Protein AF-A0A545S9C1-F1 (afdb_monomer_lite)

Sequence (103 aa):
MSLELINFVYDSIANSVHENGLYDGIKALLGVSFGQFLSYVKNDDKDKFQERFLELLESNEELKKELMALKVTTGDNVHGDKITVNGEKNIGKIDSIVTLHIS

pLDDT: mean 73.27, std 21.47, range [35.94, 94.44]

Secondary structure (DSSP, 8-state):
-HHHHHHHHHHHHHH--TT-HHHHHHHHHHGGGHHHHHHHHHTT-HHHHHHHHHHHHHH-HHHHHHHHHHHHHHHH-SSS------S------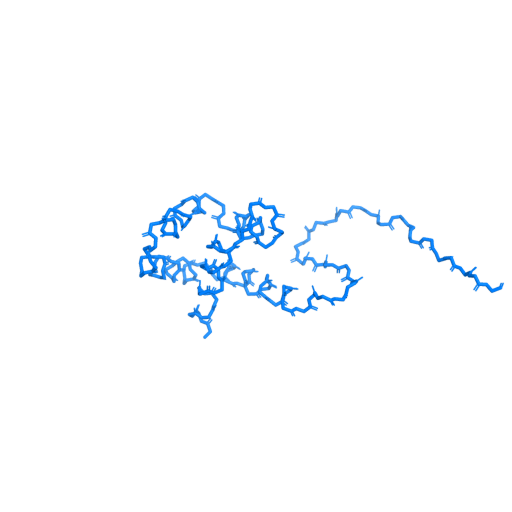----------

Radius of gyration: 16.9 Å; chains: 1; bounding box: 44×32×47 Å

Foldseek 3Di:
DLVVLLVVLLCCLLVDDPPDPLNVQSCVLCPPCVVVLNVCSVVVVSVVSSVVVSVVCVVDVPSVVSSVVSVVLVVPDPDDDDDDDPDDDCPDDPPDDDDDDDD

Structure (mmCIF, N/CA/C/O backbone):
data_AF-A0A545S9C1-F1
#
_entry.id   AF-A0A545S9C1-F1
#
loop_
_atom_site.group_PDB
_atom_site.id
_atom_site.type_symbol
_atom_site.label_atom_id
_atom_site.label_alt_id
_atom_site.label_comp_id
_atom_site.label_asym_id
_atom_site.label_entity_id
_atom_site.label_seq_id
_atom_site.pdbx_PDB_ins_code
_atom_site.Cartn_x
_atom_site.Cartn_y
_atom_site.Cartn_z
_atom_site.occupancy
_atom_site.B_iso_or_equiv
_atom_site.auth_seq_id
_atom_site.auth_comp_id
_atom_site.auth_asym_id
_atom_site.auth_atom_id
_atom_site.pdbx_PDB_model_num
ATOM 1 N N . MET A 1 1 ? -11.335 0.645 -10.925 1.00 58.09 1 MET A N 1
ATOM 2 C CA . MET A 1 1 ? -10.179 1.534 -10.683 1.00 58.09 1 MET A CA 1
ATOM 3 C C . MET A 1 1 ? -9.578 1.385 -9.280 1.00 58.09 1 MET A C 1
ATOM 5 O O . MET A 1 1 ? -8.434 0.965 -9.210 1.00 58.09 1 MET A O 1
ATOM 9 N N . SER A 1 2 ? -10.289 1.639 -8.166 1.00 70.88 2 SER A N 1
ATOM 10 C CA . SER A 1 2 ? -9.699 1.467 -6.814 1.00 70.88 2 SER A CA 1
ATOM 11 C C . SER A 1 2 ? -9.337 0.010 -6.488 1.00 70.88 2 SER A C 1
ATOM 13 O O . SER A 1 2 ? -8.243 -0.253 -6.006 1.00 70.88 2 SER A O 1
ATOM 15 N N . LEU A 1 3 ? -10.203 -0.950 -6.839 1.00 80.88 3 LEU A N 1
ATOM 16 C CA . LEU A 1 3 ? -9.977 -2.377 -6.565 1.00 80.88 3 LEU A CA 1
ATOM 17 C C . LEU A 1 3 ? -8.753 -2.955 -7.302 1.00 80.88 3 LEU A C 1
ATOM 19 O O . LEU A 1 3 ? -8.021 -3.771 -6.757 1.00 80.88 3 LEU A O 1
ATOM 23 N N . GLU A 1 4 ? -8.509 -2.510 -8.538 1.00 86.31 4 GLU A N 1
ATOM 24 C CA . GLU A 1 4 ? -7.353 -2.943 -9.335 1.00 86.31 4 GLU A CA 1
ATOM 25 C C . GLU A 1 4 ? -6.036 -2.439 -8.748 1.00 86.31 4 GLU A C 1
ATOM 27 O O . GLU A 1 4 ? -5.049 -3.167 -8.753 1.00 86.31 4 GLU A O 1
ATOM 32 N N . LEU A 1 5 ? -6.021 -1.210 -8.223 1.00 86.12 5 LEU A N 1
ATOM 33 C CA . LEU A 1 5 ? -4.856 -0.659 -7.537 1.00 86.12 5 LEU A CA 1
ATOM 34 C C . LEU A 1 5 ? -4.590 -1.400 -6.223 1.00 86.12 5 LEU A C 1
ATOM 36 O O . LEU A 1 5 ? -3.452 -1.759 -5.949 1.00 86.12 5 LEU A O 1
ATOM 40 N N . ILE A 1 6 ? -5.640 -1.671 -5.445 1.00 90.50 6 ILE A N 1
ATOM 41 C CA . ILE A 1 6 ? -5.542 -2.429 -4.193 1.00 90.50 6 ILE A CA 1
ATOM 42 C C . ILE A 1 6 ? -4.975 -3.828 -4.457 1.00 90.50 6 ILE A C 1
ATOM 44 O O . ILE A 1 6 ? -4.028 -4.239 -3.793 1.00 90.50 6 ILE A O 1
ATOM 48 N N . ASN A 1 7 ? -5.507 -4.539 -5.456 1.00 89.56 7 ASN A N 1
ATOM 49 C CA . ASN A 1 7 ? -5.002 -5.858 -5.835 1.00 89.56 7 ASN A CA 1
ATOM 50 C C . ASN A 1 7 ? -3.558 -5.786 -6.341 1.00 89.56 7 ASN A C 1
ATOM 52 O O . ASN A 1 7 ? -2.745 -6.603 -5.934 1.00 89.56 7 ASN A O 1
ATOM 56 N N . PHE A 1 8 ? -3.215 -4.782 -7.153 1.00 88.50 8 PHE A N 1
ATOM 57 C CA . PHE A 1 8 ? -1.838 -4.564 -7.596 1.00 88.50 8 PHE A CA 1
ATOM 58 C C . PHE A 1 8 ? -0.877 -4.401 -6.415 1.00 88.50 8 PHE A C 1
ATOM 60 O O . PHE A 1 8 ? 0.169 -5.044 -6.397 1.00 88.50 8 PHE A O 1
ATOM 67 N N . VAL A 1 9 ? -1.224 -3.582 -5.417 1.00 89.31 9 VAL A N 1
ATOM 68 C CA . VAL A 1 9 ? -0.376 -3.384 -4.234 1.00 89.31 9 VAL A CA 1
ATOM 69 C C . VAL A 1 9 ? -0.304 -4.662 -3.397 1.00 89.31 9 VAL A C 1
ATOM 71 O O . VAL A 1 9 ? 0.788 -5.036 -2.978 1.00 89.31 9 VAL A O 1
ATOM 74 N N . TYR A 1 10 ? -1.426 -5.362 -3.200 1.00 91.56 10 TYR A N 1
ATOM 75 C CA . TYR A 1 10 ? -1.455 -6.645 -2.492 1.00 91.56 10 TYR A CA 1
ATOM 76 C C . TYR A 1 10 ? -0.518 -7.663 -3.147 1.00 91.56 10 TYR A C 1
ATOM 78 O O . TYR A 1 10 ? 0.386 -8.167 -2.489 1.00 91.56 10 TYR A O 1
ATOM 86 N N . ASP A 1 11 ? -0.680 -7.913 -4.449 1.00 88.75 11 ASP A N 1
ATOM 87 C CA . ASP A 1 11 ? 0.157 -8.845 -5.210 1.00 88.75 11 ASP A CA 1
ATOM 88 C C . ASP A 1 11 ? 1.619 -8.400 -5.249 1.00 88.75 11 ASP A C 1
ATOM 90 O O . ASP A 1 11 ? 2.520 -9.232 -5.172 1.00 88.75 11 ASP A O 1
ATOM 94 N N . SER A 1 12 ? 1.877 -7.094 -5.321 1.00 87.19 12 SER A N 1
ATOM 95 C CA . SER A 1 12 ? 3.239 -6.564 -5.284 1.00 87.19 12 SER A CA 1
ATOM 96 C C . SER A 1 12 ? 3.908 -6.827 -3.940 1.00 87.19 12 SER A C 1
ATOM 98 O O . SER A 1 12 ? 5.090 -7.144 -3.916 1.00 87.19 12 SER A O 1
ATOM 100 N N . ILE A 1 13 ? 3.185 -6.735 -2.824 1.00 89.88 13 ILE A N 1
ATOM 101 C CA . ILE A 1 13 ? 3.730 -7.049 -1.496 1.00 89.88 13 ILE A CA 1
ATOM 102 C C . ILE A 1 13 ? 3.838 -8.568 -1.299 1.00 89.88 13 ILE A C 1
ATOM 104 O O . ILE A 1 13 ? 4.824 -9.032 -0.735 1.00 89.88 13 ILE A O 1
ATOM 108 N N . ALA A 1 14 ? 2.849 -9.334 -1.767 1.00 88.12 14 ALA A N 1
ATOM 109 C CA . ALA A 1 14 ? 2.780 -10.785 -1.595 1.00 88.12 14 ALA A CA 1
ATOM 110 C C . ALA A 1 14 ? 3.837 -11.531 -2.417 1.00 88.12 14 ALA A C 1
ATOM 112 O O . ALA A 1 14 ? 4.442 -12.480 -1.923 1.00 88.12 14 ALA A O 1
ATOM 113 N N . ASN A 1 15 ? 4.069 -11.093 -3.65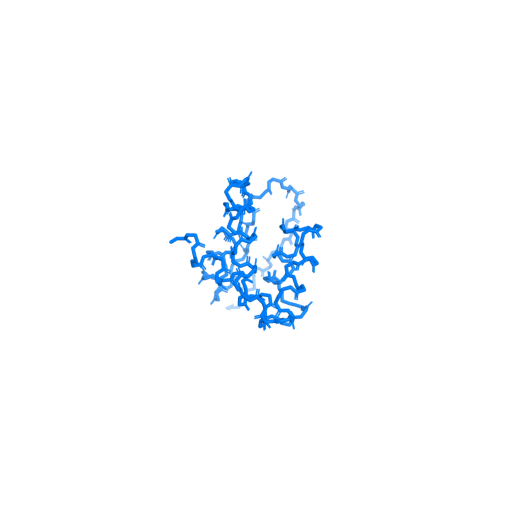7 1.00 81.06 15 ASN A N 1
ATOM 114 C CA . ASN A 1 15 ? 4.931 -11.792 -4.611 1.00 81.06 15 ASN A CA 1
ATOM 115 C C . ASN A 1 15 ? 6.314 -11.149 -4.787 1.00 81.06 15 ASN A C 1
ATOM 117 O O . ASN A 1 15 ? 7.176 -11.753 -5.427 1.00 81.06 15 ASN A O 1
ATOM 121 N N . SER A 1 16 ? 6.559 -9.935 -4.275 1.00 69.88 16 SER A N 1
ATOM 122 C CA . SER A 1 16 ? 7.888 -9.331 -4.424 1.00 69.88 16 SER A CA 1
ATOM 123 C C . SER A 1 16 ? 8.898 -9.921 -3.454 1.00 69.88 16 SER A C 1
ATOM 125 O O . SER A 1 16 ? 8.679 -10.022 -2.249 1.00 69.88 16 SER A O 1
ATOM 127 N N . VAL A 1 17 ? 10.078 -10.207 -3.996 1.00 62.78 17 VAL A N 1
ATOM 128 C CA . VAL A 1 17 ? 11.298 -10.396 -3.215 1.00 62.78 17 VAL A CA 1
ATOM 129 C C . VAL A 1 17 ? 11.676 -9.046 -2.592 1.00 62.78 17 VAL A C 1
ATOM 131 O O . VAL A 1 17 ? 11.515 -8.010 -3.238 1.00 62.78 17 VAL A O 1
ATOM 134 N N . HIS A 1 18 ? 12.192 -9.049 -1.358 1.00 57.94 18 HIS A N 1
ATOM 135 C CA . HIS A 1 18 ? 12.586 -7.866 -0.567 1.00 57.94 18 HIS A CA 1
ATOM 136 C C . HIS A 1 18 ? 13.648 -6.933 -1.211 1.00 57.94 18 HIS A C 1
ATOM 138 O O . HIS A 1 18 ? 14.151 -6.042 -0.538 1.00 57.94 18 HIS A O 1
ATOM 144 N N . GLU A 1 19 ? 13.978 -7.106 -2.492 1.00 56.59 19 GLU A N 1
ATOM 145 C CA . GLU A 1 19 ? 14.984 -6.345 -3.247 1.00 56.59 19 GLU A CA 1
ATOM 146 C C . GLU A 1 19 ? 14.433 -5.805 -4.585 1.00 56.59 19 GLU A C 1
ATOM 148 O O . GLU A 1 19 ? 15.186 -5.392 -5.465 1.00 56.59 19 GLU A O 1
ATOM 153 N N . ASN A 1 20 ? 13.108 -5.824 -4.776 1.00 69.12 20 ASN A N 1
ATOM 154 C CA . ASN A 1 20 ? 12.468 -5.262 -5.964 1.00 69.12 20 ASN A CA 1
ATOM 155 C C . ASN A 1 20 ? 12.140 -3.774 -5.747 1.00 69.12 20 ASN A C 1
ATOM 157 O O . ASN A 1 20 ? 11.478 -3.419 -4.773 1.00 69.12 20 ASN A O 1
ATOM 161 N N . GLY A 1 21 ? 12.509 -2.909 -6.698 1.00 74.88 21 GLY A N 1
ATOM 162 C CA . GLY A 1 21 ? 12.204 -1.473 -6.651 1.00 74.88 21 GLY A CA 1
ATOM 163 C C . GLY A 1 21 ? 10.709 -1.152 -6.501 1.00 74.88 21 GLY A C 1
ATOM 164 O O . GLY A 1 21 ? 10.358 -0.123 -5.927 1.00 74.88 21 GLY A O 1
ATOM 165 N N . LEU A 1 22 ? 9.818 -2.051 -6.938 1.00 81.38 22 LEU A N 1
ATOM 166 C CA . LEU A 1 22 ? 8.376 -1.928 -6.697 1.00 81.38 22 LEU A CA 1
ATOM 167 C C . LEU A 1 22 ? 8.007 -2.116 -5.215 1.00 81.38 22 LEU A C 1
ATOM 169 O O . LEU A 1 22 ? 7.191 -1.366 -4.682 1.00 81.38 22 LEU A O 1
ATOM 173 N N . TYR A 1 23 ? 8.632 -3.079 -4.536 1.00 83.50 23 TYR A N 1
ATOM 174 C CA . TYR A 1 23 ? 8.427 -3.325 -3.109 1.00 83.50 23 TYR A CA 1
ATOM 175 C C . TYR A 1 23 ? 8.921 -2.145 -2.268 1.00 83.50 23 TYR A C 1
ATOM 177 O O . TYR A 1 23 ? 8.184 -1.648 -1.416 1.00 83.50 23 TYR A O 1
ATOM 185 N N . ASP A 1 24 ? 10.130 -1.647 -2.548 1.00 83.94 24 ASP A N 1
ATOM 186 C CA . ASP A 1 24 ? 10.672 -0.469 -1.863 1.00 83.94 24 ASP A CA 1
ATOM 187 C C . ASP A 1 24 ? 9.862 0.798 -2.156 1.00 83.94 24 ASP A C 1
ATOM 189 O O . ASP A 1 24 ? 9.623 1.587 -1.243 1.00 83.94 24 ASP A O 1
ATOM 193 N N . GLY A 1 25 ? 9.366 0.967 -3.386 1.00 86.12 25 GLY A N 1
ATOM 194 C CA . GLY A 1 25 ? 8.476 2.072 -3.744 1.00 86.12 25 GLY A CA 1
ATOM 195 C C . GLY A 1 25 ? 7.176 2.055 -2.938 1.00 86.12 25 GLY A C 1
ATOM 196 O O . GLY A 1 25 ? 6.822 3.049 -2.305 1.00 86.12 25 GLY A O 1
ATOM 197 N N . ILE A 1 26 ? 6.495 0.908 -2.879 1.00 88.38 26 ILE A N 1
ATOM 198 C CA . ILE A 1 26 ? 5.269 0.744 -2.081 1.00 88.38 26 ILE A CA 1
ATOM 199 C C . ILE A 1 26 ? 5.551 0.960 -0.589 1.00 88.38 26 ILE A C 1
ATOM 201 O O . ILE A 1 26 ? 4.780 1.631 0.098 1.00 88.38 26 ILE A O 1
ATOM 205 N N . LYS A 1 27 ? 6.663 0.426 -0.079 1.00 89.38 27 LYS A N 1
ATOM 206 C CA . LYS A 1 27 ? 7.079 0.604 1.316 1.00 89.38 27 LYS A CA 1
ATOM 207 C C . LYS A 1 27 ? 7.357 2.067 1.653 1.00 89.38 27 LYS A C 1
ATOM 209 O O . LYS A 1 27 ? 6.949 2.518 2.720 1.00 89.38 27 LYS A O 1
ATOM 214 N N . ALA A 1 28 ? 8.020 2.803 0.764 1.00 89.19 28 ALA A N 1
ATOM 215 C CA . ALA A 1 28 ? 8.293 4.224 0.947 1.00 89.19 28 ALA A CA 1
ATOM 216 C C . ALA A 1 28 ? 6.997 5.048 0.983 1.00 89.19 28 ALA A C 1
ATOM 218 O O . ALA A 1 28 ? 6.844 5.886 1.868 1.00 89.19 28 ALA A O 1
ATOM 219 N N . LEU A 1 29 ? 6.050 4.754 0.086 1.00 89.12 29 LEU A N 1
ATOM 220 C CA . LEU A 1 29 ? 4.757 5.443 0.010 1.00 89.12 29 LEU A CA 1
ATOM 221 C C . LEU A 1 29 ? 3.860 5.159 1.221 1.00 89.12 29 LEU A C 1
ATOM 223 O O . LEU A 1 29 ? 3.228 6.062 1.762 1.00 89.12 29 LEU A O 1
ATOM 227 N N . LEU A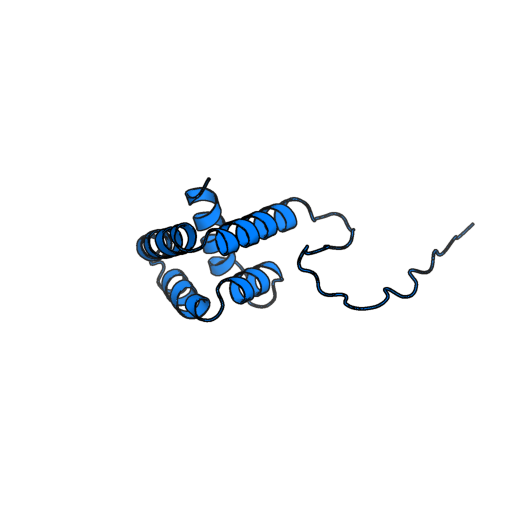 1 30 ? 3.805 3.904 1.673 1.00 87.81 30 LEU A N 1
ATOM 228 C CA . LEU A 1 30 ? 2.979 3.511 2.821 1.00 87.81 30 LEU A CA 1
ATOM 229 C C . LEU A 1 30 ? 3.631 3.832 4.170 1.00 87.81 30 LEU A C 1
ATOM 231 O O . LEU A 1 30 ? 2.942 3.870 5.194 1.00 87.81 30 LEU A O 1
ATOM 235 N N . GLY A 1 31 ? 4.948 4.044 4.189 1.00 89.62 31 GLY A N 1
ATOM 236 C CA . GLY A 1 31 ? 5.710 4.442 5.365 1.00 89.62 31 GLY A CA 1
ATOM 237 C C . GLY A 1 31 ? 5.437 3.546 6.574 1.00 89.62 31 GLY A C 1
ATOM 238 O O . GLY A 1 31 ? 5.633 2.331 6.539 1.00 89.62 31 GLY A O 1
ATOM 239 N N . VAL A 1 32 ? 4.964 4.151 7.664 1.00 88.12 32 VAL A N 1
ATOM 240 C CA . VAL A 1 32 ? 4.694 3.451 8.933 1.00 88.12 32 VAL A CA 1
ATOM 241 C C . VAL A 1 32 ? 3.569 2.418 8.825 1.00 88.12 32 VAL A C 1
ATOM 243 O O . VAL A 1 32 ? 3.627 1.381 9.487 1.00 88.12 32 VAL A O 1
ATOM 246 N N . SER A 1 33 ? 2.583 2.651 7.955 1.00 89.12 33 SER A N 1
ATOM 247 C CA . SER A 1 33 ? 1.445 1.746 7.758 1.00 89.12 33 SER A CA 1
ATOM 248 C C . SER A 1 33 ? 1.839 0.488 6.985 1.00 89.12 33 SER A C 1
ATOM 250 O O . SER A 1 33 ? 1.136 -0.522 7.046 1.00 89.12 33 SER A O 1
ATOM 252 N N . PHE A 1 34 ? 2.990 0.500 6.302 1.00 91.88 34 PHE A N 1
ATOM 253 C CA . PHE A 1 34 ? 3.483 -0.644 5.539 1.00 91.88 34 PHE A CA 1
ATOM 254 C C . PHE A 1 34 ? 3.579 -1.917 6.386 1.00 91.88 34 PHE A C 1
ATOM 256 O O . PHE A 1 34 ? 3.172 -2.983 5.938 1.00 91.88 34 PHE A O 1
ATOM 263 N N . GLY A 1 35 ? 4.072 -1.817 7.626 1.00 91.62 35 GLY A N 1
ATOM 264 C CA . GLY A 1 35 ? 4.212 -2.979 8.508 1.00 91.62 35 GLY A CA 1
ATOM 265 C C . GLY A 1 35 ? 2.876 -3.660 8.818 1.00 91.62 35 GLY A C 1
ATOM 266 O O . GLY A 1 35 ? 2.804 -4.887 8.879 1.00 91.62 35 GLY A O 1
ATOM 267 N N . GLN A 1 36 ? 1.806 -2.872 8.952 1.00 93.19 36 GLN A N 1
ATOM 268 C CA . GLN A 1 36 ? 0.458 -3.383 9.179 1.00 93.19 36 GLN A CA 1
ATOM 269 C C . GLN A 1 36 ? -0.081 -4.093 7.932 1.00 93.19 36 GLN A C 1
ATOM 271 O O . GLN A 1 36 ? -0.565 -5.219 8.029 1.00 93.19 36 GLN A O 1
ATOM 276 N N . PHE A 1 37 ? 0.077 -3.487 6.754 1.00 93.69 37 PHE A N 1
ATOM 277 C CA . PHE A 1 37 ? -0.332 -4.093 5.485 1.00 93.69 37 PHE A CA 1
ATOM 278 C C . PHE A 1 37 ? 0.465 -5.352 5.141 1.00 93.69 37 PHE A C 1
ATOM 280 O O . PHE A 1 37 ? -0.116 -6.346 4.708 1.00 93.69 37 PHE A O 1
ATOM 287 N N . LEU A 1 38 ? 1.770 -5.355 5.416 1.00 92.62 38 LEU A N 1
ATOM 288 C CA . LEU A 1 38 ? 2.617 -6.536 5.288 1.00 92.62 38 LEU A CA 1
ATOM 289 C C . LEU A 1 38 ? 2.132 -7.667 6.202 1.00 92.62 38 LEU A C 1
ATOM 291 O O . LEU A 1 38 ? 2.177 -8.829 5.810 1.00 92.62 38 LEU A O 1
ATOM 295 N N . SER A 1 39 ? 1.655 -7.344 7.408 1.00 94.06 39 SER A N 1
ATOM 296 C CA . SER A 1 39 ? 1.065 -8.338 8.305 1.00 94.06 39 SER A CA 1
ATOM 297 C C . SER A 1 39 ? -0.192 -8.962 7.699 1.00 94.06 39 SER A C 1
ATOM 299 O O . SER A 1 39 ? -0.304 -10.184 7.690 1.00 94.06 39 SER A O 1
ATOM 301 N N . TYR A 1 40 ? -1.104 -8.165 7.130 1.00 94.44 40 TYR A N 1
ATOM 302 C CA . TYR A 1 40 ? -2.295 -8.709 6.464 1.00 94.44 40 TYR A CA 1
ATOM 303 C C . TYR A 1 40 ? -1.928 -9.639 5.307 1.00 94.44 40 TYR A C 1
ATOM 305 O O . TYR A 1 40 ? -2.451 -10.744 5.236 1.00 94.44 40 TYR A O 1
ATOM 313 N N . VAL A 1 41 ? -0.960 -9.249 4.473 1.00 93.12 41 VAL A N 1
ATOM 314 C CA . VAL A 1 41 ? -0.466 -10.091 3.372 1.00 93.12 41 VAL A CA 1
ATOM 315 C C . VAL A 1 41 ? 0.143 -11.400 3.887 1.00 93.12 41 VAL A C 1
ATOM 317 O O . VAL A 1 41 ? -0.167 -12.469 3.375 1.00 93.12 41 VAL A O 1
ATOM 320 N N . LYS A 1 42 ? 0.971 -11.352 4.938 1.00 91.44 42 LYS A N 1
ATOM 321 C CA . LYS A 1 42 ? 1.599 -12.553 5.523 1.00 91.44 42 LYS A CA 1
ATOM 322 C C . LYS A 1 42 ? 0.607 -13.521 6.167 1.00 91.44 42 LYS A C 1
ATOM 324 O O . LYS A 1 42 ? 0.921 -14.701 6.282 1.00 91.44 42 LYS A O 1
ATOM 329 N N . ASN A 1 43 ? -0.543 -13.023 6.614 1.00 93.81 43 ASN A N 1
ATOM 330 C CA . ASN A 1 43 ? -1.613 -13.833 7.194 1.00 93.81 43 ASN A CA 1
ATOM 331 C C . ASN A 1 43 ? -2.683 -14.232 6.160 1.00 93.81 43 ASN A C 1
ATOM 333 O O . ASN A 1 43 ? -3.693 -14.803 6.554 1.00 93.81 43 ASN A O 1
ATOM 337 N N . ASP A 1 44 ? -2.478 -13.922 4.872 1.00 91.06 44 ASP A N 1
ATOM 338 C CA . ASP A 1 44 ? -3.462 -14.104 3.791 1.00 91.06 44 ASP A CA 1
ATOM 339 C C . ASP A 1 44 ? -4.822 -13.424 4.077 1.00 91.06 44 ASP A C 1
ATOM 341 O O . ASP A 1 44 ? -5.876 -13.812 3.582 1.00 91.06 44 ASP A O 1
ATOM 345 N N . ASP A 1 45 ? -4.801 -12.361 4.889 1.00 93.69 45 ASP A N 1
ATOM 346 C CA . ASP A 1 45 ? -5.973 -11.647 5.410 1.00 93.69 45 ASP A CA 1
ATOM 347 C C . ASP A 1 45 ? -6.427 -10.582 4.383 1.00 93.69 45 ASP A C 1
ATOM 349 O O . ASP A 1 45 ? -6.458 -9.371 4.646 1.00 93.69 45 ASP A O 1
ATOM 353 N N . LYS A 1 46 ? -6.708 -11.035 3.152 1.00 90.94 46 LYS A N 1
ATOM 354 C CA . LYS A 1 46 ? -6.936 -10.178 1.975 1.00 90.94 46 LYS A CA 1
ATOM 355 C C . LYS A 1 46 ? -8.130 -9.240 2.137 1.00 90.94 46 LYS A C 1
ATOM 357 O O . LYS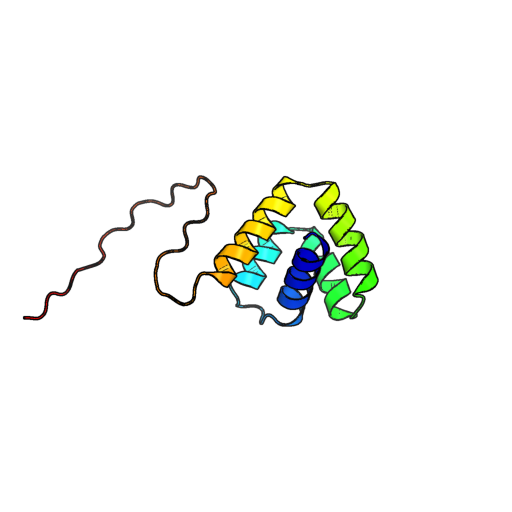 A 1 46 ? -8.022 -8.077 1.754 1.00 90.94 46 LYS A O 1
ATOM 362 N N . ASP A 1 47 ? -9.224 -9.695 2.742 1.00 92.69 47 ASP A N 1
ATOM 363 C CA . ASP A 1 47 ? -10.403 -8.857 3.000 1.00 92.69 47 ASP A CA 1
ATOM 364 C C . ASP A 1 47 ? -10.059 -7.645 3.876 1.00 92.69 47 ASP A C 1
ATOM 366 O O . ASP A 1 47 ? -10.372 -6.506 3.526 1.00 92.69 47 ASP A O 1
ATOM 370 N N . LYS A 1 48 ? -9.320 -7.860 4.975 1.00 92.75 48 LYS A N 1
ATOM 371 C CA . LYS A 1 48 ? -8.872 -6.763 5.848 1.00 92.75 48 LYS A CA 1
ATOM 372 C C . LYS A 1 48 ? -7.884 -5.845 5.159 1.00 92.75 48 LYS A C 1
ATOM 374 O O . LYS A 1 48 ? -7.932 -4.636 5.377 1.00 92.75 48 LYS A O 1
ATOM 379 N N . PHE A 1 49 ? -6.980 -6.399 4.351 1.00 94.12 49 PHE A N 1
ATOM 380 C CA . PHE A 1 49 ? -6.096 -5.574 3.541 1.00 94.12 49 PHE A CA 1
ATOM 381 C C . PHE A 1 49 ? -6.925 -4.650 2.648 1.00 94.12 49 PHE A C 1
ATOM 383 O O . PHE A 1 49 ? -6.703 -3.445 2.663 1.00 94.12 49 PHE A O 1
ATOM 390 N N . GLN A 1 50 ? -7.891 -5.195 1.906 1.00 93.69 50 GLN A N 1
ATOM 391 C CA . GLN A 1 50 ? -8.701 -4.426 0.966 1.00 93.69 50 GLN A CA 1
ATOM 392 C C . GLN A 1 50 ? -9.518 -3.337 1.660 1.00 93.69 50 GLN A C 1
ATOM 394 O O . GLN A 1 50 ? -9.484 -2.195 1.205 1.00 93.69 50 GLN A O 1
ATOM 399 N N . GLU A 1 51 ? -10.192 -3.663 2.764 1.00 93.31 51 GLU A N 1
ATOM 400 C CA . GLU A 1 51 ? -10.971 -2.704 3.554 1.00 93.31 51 GLU A CA 1
ATOM 401 C C . GLU A 1 51 ? -10.090 -1.545 4.038 1.00 93.31 51 GLU A C 1
ATOM 403 O O . GLU A 1 51 ? -10.327 -0.388 3.689 1.00 93.31 51 GLU A O 1
ATOM 408 N N . ARG A 1 52 ? -9.002 -1.855 4.755 1.00 93.06 52 ARG A N 1
ATOM 409 C CA . ARG A 1 52 ? -8.115 -0.834 5.335 1.00 93.06 52 ARG A CA 1
ATOM 410 C C . ARG A 1 52 ? -7.381 -0.015 4.286 1.00 93.06 52 ARG A C 1
ATOM 412 O O . ARG A 1 52 ? -7.132 1.173 4.484 1.00 93.06 52 ARG A O 1
ATOM 419 N N . PHE A 1 53 ? -6.998 -0.645 3.181 1.00 92.81 53 PHE A N 1
ATOM 420 C CA . PHE A 1 53 ? -6.308 0.048 2.103 1.00 92.81 53 PHE A CA 1
ATOM 421 C C . PHE A 1 53 ? -7.264 0.968 1.346 1.00 92.81 53 PHE A C 1
ATOM 423 O O . PHE A 1 53 ? -6.867 2.064 0.963 1.00 92.81 53 PHE A O 1
ATOM 430 N N . LEU A 1 54 ? -8.527 0.569 1.167 1.00 92.50 54 LEU A N 1
ATOM 431 C CA . LEU A 1 54 ? -9.548 1.433 0.581 1.00 92.50 54 LEU A CA 1
ATOM 432 C C . LEU A 1 54 ? -9.772 2.680 1.446 1.00 92.50 54 LEU A C 1
ATOM 434 O O . LEU A 1 54 ? -9.651 3.783 0.917 1.00 92.50 54 LEU A O 1
ATOM 438 N N . GLU A 1 55 ? -9.975 2.518 2.759 1.00 91.62 55 GLU A N 1
ATOM 439 C CA . GLU A 1 55 ? -10.122 3.644 3.701 1.00 91.62 55 GLU A CA 1
ATOM 440 C C . GLU A 1 55 ? -8.929 4.616 3.625 1.00 91.62 55 GLU A C 1
ATOM 442 O O . GLU A 1 55 ? -9.094 5.841 3.645 1.00 91.62 55 GLU A O 1
ATOM 447 N N . LEU A 1 56 ? -7.712 4.071 3.505 1.00 90.38 56 LEU A N 1
ATOM 448 C CA . LEU A 1 56 ? -6.487 4.858 3.384 1.00 90.38 56 LEU A CA 1
ATOM 449 C C . LEU A 1 56 ? -6.441 5.654 2.073 1.00 90.38 56 LEU A C 1
ATOM 451 O O . LEU A 1 56 ? -6.071 6.827 2.087 1.00 90.38 56 LEU A O 1
ATOM 455 N N . LEU A 1 57 ? -6.820 5.041 0.950 1.00 90.06 57 LEU A N 1
ATOM 456 C CA . LEU A 1 57 ? -6.863 5.710 -0.353 1.00 90.06 57 LEU A CA 1
ATOM 457 C C . LEU A 1 57 ? -7.958 6.778 -0.429 1.00 90.06 57 LEU A C 1
ATOM 459 O O . LEU A 1 57 ? -7.783 7.774 -1.129 1.00 90.06 57 LEU A O 1
ATOM 463 N N . GLU A 1 58 ? -9.086 6.570 0.249 1.00 89.19 58 GLU A N 1
ATOM 464 C CA . GLU A 1 58 ? -10.169 7.556 0.333 1.00 89.19 58 GLU A CA 1
ATOM 465 C C . GLU A 1 58 ? -9.788 8.742 1.221 1.00 89.19 58 GLU A C 1
ATOM 467 O O . GLU A 1 58 ? -10.133 9.881 0.912 1.00 89.19 58 GLU A O 1
ATOM 472 N N . SER A 1 59 ? -9.021 8.491 2.283 1.00 89.31 59 SER A N 1
ATOM 473 C CA . SER A 1 59 ? -8.525 9.541 3.180 1.00 89.31 59 SER A CA 1
ATOM 474 C C . SER A 1 59 ? -7.293 10.273 2.639 1.00 89.31 59 SER A C 1
ATOM 476 O O . SER A 1 59 ? -6.960 11.351 3.129 1.00 89.31 59 SER A O 1
ATOM 478 N N . ASN A 1 60 ? -6.592 9.698 1.656 1.00 86.88 60 ASN A N 1
ATOM 479 C CA . ASN A 1 60 ? -5.354 10.247 1.114 1.00 86.88 60 ASN A CA 1
ATOM 480 C C . ASN A 1 60 ? -5.298 10.122 -0.419 1.00 86.88 60 ASN A C 1
ATOM 482 O O . ASN A 1 60 ? -4.732 9.183 -0.989 1.00 86.88 60 ASN A O 1
ATOM 486 N N . GLU A 1 61 ? -5.872 11.119 -1.097 1.00 87.12 61 GLU A N 1
ATOM 487 C CA . GLU A 1 61 ? -5.873 11.189 -2.562 1.00 87.12 61 GLU A CA 1
ATOM 488 C C . GLU A 1 61 ? -4.472 11.346 -3.174 1.00 87.12 61 GLU A C 1
ATOM 490 O O . GLU A 1 61 ? -4.255 10.920 -4.310 1.00 87.12 61 GLU A O 1
ATOM 495 N N . GLU A 1 62 ? -3.519 11.948 -2.457 1.00 87.31 62 GLU A N 1
ATOM 496 C CA . GLU A 1 62 ? -2.136 12.098 -2.928 1.00 87.31 62 GLU A CA 1
ATOM 497 C C . GLU A 1 62 ? -1.448 10.735 -3.010 1.00 87.31 62 GLU A C 1
ATOM 499 O O . GLU A 1 62 ? -0.962 10.354 -4.076 1.00 87.31 62 GLU A O 1
ATOM 504 N N . LEU A 1 63 ? -1.548 9.938 -1.944 1.00 88.06 63 LEU A N 1
ATOM 505 C CA . LEU A 1 63 ? -1.059 8.560 -1.924 1.00 88.06 63 LEU A CA 1
ATOM 506 C C . LEU A 1 63 ? -1.665 7.730 -3.064 1.00 88.06 63 LEU A C 1
ATOM 508 O O . LEU A 1 63 ? -0.967 6.967 -3.735 1.00 88.06 63 LEU A O 1
ATOM 512 N N . LYS A 1 64 ? -2.967 7.894 -3.321 1.00 88.06 64 LYS A N 1
ATOM 513 C CA . LYS A 1 64 ? -3.645 7.222 -4.435 1.00 88.06 64 LYS A CA 1
ATOM 514 C C . LYS A 1 64 ? -3.030 7.590 -5.786 1.00 88.06 64 LYS A C 1
ATOM 516 O O . LYS A 1 64 ? -2.838 6.699 -6.615 1.00 88.06 64 LYS A O 1
ATOM 521 N N . LYS A 1 65 ? -2.702 8.865 -6.015 1.00 87.44 65 LYS A N 1
ATOM 522 C CA . LYS A 1 65 ? -2.039 9.319 -7.249 1.00 87.44 65 LYS A CA 1
ATOM 523 C C . LYS A 1 65 ? -0.628 8.749 -7.373 1.00 87.44 65 LYS A C 1
ATOM 525 O O . LYS A 1 65 ? -0.287 8.252 -8.445 1.00 87.44 65 LYS A O 1
ATOM 530 N N . GLU A 1 66 ? 0.156 8.758 -6.299 1.00 87.44 66 GLU A N 1
ATOM 531 C CA . GLU A 1 66 ? 1.524 8.223 -6.318 1.00 87.44 66 GLU A CA 1
ATOM 532 C C . GLU A 1 66 ? 1.552 6.713 -6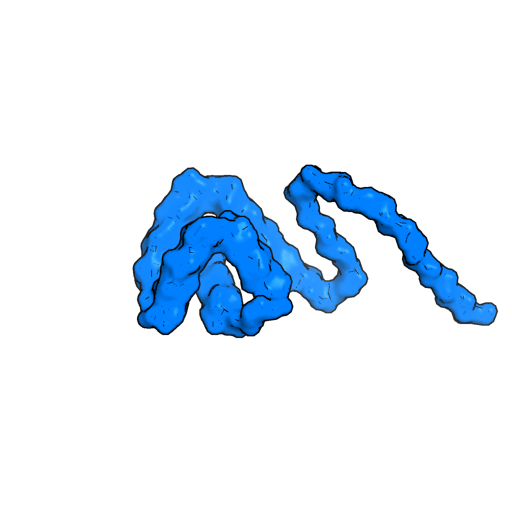.587 1.00 87.44 66 GLU A C 1
ATOM 534 O O . GLU A 1 66 ? 2.322 6.238 -7.424 1.00 87.44 66 GLU A O 1
ATOM 539 N N . LEU A 1 67 ? 0.644 5.950 -5.972 1.00 86.25 67 LEU A N 1
ATOM 540 C CA . LEU A 1 67 ? 0.508 4.514 -6.230 1.00 86.25 67 LEU A CA 1
ATOM 541 C C . LEU A 1 67 ? 0.038 4.220 -7.663 1.00 86.25 67 LEU A C 1
ATOM 543 O O . LEU A 1 67 ? 0.504 3.262 -8.283 1.00 86.25 67 LEU A O 1
ATOM 547 N N . MET A 1 68 ? -0.858 5.042 -8.221 1.00 85.56 68 MET A N 1
ATOM 548 C CA . MET A 1 68 ? -1.246 4.931 -9.633 1.00 85.56 68 MET A CA 1
ATOM 549 C C . MET A 1 68 ? -0.066 5.214 -10.568 1.00 85.56 68 MET A C 1
ATOM 551 O O . MET A 1 68 ? 0.137 4.464 -11.524 1.00 85.56 68 MET A O 1
ATOM 555 N N . ALA A 1 69 ? 0.735 6.244 -10.284 1.00 84.62 69 ALA A N 1
ATOM 556 C CA . ALA A 1 69 ? 1.934 6.559 -11.056 1.00 84.62 69 ALA A CA 1
ATOM 557 C C . ALA A 1 69 ? 2.960 5.418 -10.996 1.00 84.62 69 ALA A C 1
ATOM 559 O O . ALA A 1 69 ? 3.531 5.047 -12.023 1.00 84.62 69 ALA A O 1
ATOM 560 N N . LEU A 1 70 ? 3.137 4.801 -9.825 1.00 83.19 70 LEU A N 1
ATOM 561 C CA . LEU A 1 70 ? 4.008 3.640 -9.651 1.00 83.19 70 LEU A CA 1
ATOM 562 C C . LEU A 1 70 ? 3.540 2.437 -10.489 1.00 83.19 70 LEU A C 1
ATOM 564 O O . LEU A 1 70 ? 4.357 1.805 -11.162 1.00 83.19 70 LEU A O 1
ATOM 568 N N . LYS A 1 71 ? 2.228 2.155 -10.512 1.00 79.31 71 LYS A N 1
ATOM 569 C CA . LYS A 1 71 ? 1.624 1.092 -11.340 1.00 79.31 71 LYS A CA 1
ATOM 570 C C . LYS A 1 71 ? 1.830 1.326 -12.839 1.00 79.31 71 LYS A C 1
ATOM 572 O O . LYS A 1 71 ? 2.116 0.384 -13.568 1.00 79.31 71 LYS A O 1
ATOM 577 N N . VAL A 1 72 ? 1.679 2.565 -13.310 1.00 76.06 72 VAL A N 1
ATOM 578 C CA . VAL A 1 72 ? 1.922 2.915 -14.723 1.00 76.06 72 VAL A CA 1
ATOM 579 C C . VAL A 1 72 ? 3.405 2.780 -15.058 1.00 76.06 72 VAL A C 1
ATOM 581 O O . VAL A 1 72 ? 3.762 2.142 -16.039 1.00 76.06 72 VAL A O 1
ATOM 584 N N . THR A 1 73 ? 4.279 3.295 -14.195 1.00 68.56 73 THR A N 1
ATOM 585 C CA . THR A 1 73 ? 5.735 3.272 -14.399 1.00 68.56 73 THR A CA 1
ATOM 586 C C . THR A 1 73 ? 6.282 1.845 -14.482 1.00 68.56 73 THR A C 1
ATOM 588 O O . THR A 1 73 ? 7.153 1.566 -15.304 1.00 68.56 73 THR A O 1
ATOM 591 N N . THR A 1 74 ? 5.746 0.927 -13.674 1.00 64.12 74 THR A N 1
ATOM 592 C CA . THR A 1 74 ? 6.088 -0.506 -13.730 1.00 64.12 74 THR A CA 1
ATOM 593 C C . THR A 1 74 ? 5.422 -1.255 -14.885 1.00 64.12 74 THR A C 1
ATOM 595 O O . THR A 1 74 ? 5.946 -2.281 -15.306 1.00 64.12 74 THR A O 1
ATOM 598 N N . GLY A 1 75 ? 4.317 -0.741 -15.433 1.00 52.56 75 GLY A N 1
ATOM 599 C CA . GLY A 1 75 ? 3.685 -1.263 -16.648 1.00 52.56 75 GLY A CA 1
ATOM 600 C C . GLY A 1 75 ? 4.394 -0.864 -17.949 1.00 52.56 75 GLY A C 1
ATOM 601 O O . GLY A 1 75 ? 4.367 -1.639 -18.900 1.00 52.56 75 GLY A O 1
ATOM 602 N N . ASP A 1 76 ? 5.052 0.301 -17.979 1.00 44.00 76 ASP A N 1
ATOM 603 C CA . ASP A 1 76 ? 5.669 0.869 -19.193 1.00 44.00 76 ASP A CA 1
ATOM 604 C C . ASP A 1 76 ? 7.180 0.589 -19.341 1.00 44.00 76 ASP A C 1
ATOM 606 O O . ASP A 1 76 ? 7.746 0.807 -20.409 1.00 44.00 76 ASP A O 1
ATOM 610 N N . ASN A 1 77 ? 7.868 0.068 -18.316 1.00 39.75 77 ASN A N 1
ATOM 611 C CA . ASN A 1 77 ? 9.333 -0.060 -18.332 1.00 39.75 77 ASN A CA 1
ATOM 612 C C . ASN A 1 77 ? 9.843 -1.509 -18.315 1.00 39.75 77 ASN A C 1
ATOM 614 O O . ASN A 1 77 ? 10.382 -1.990 -17.320 1.00 39.75 77 ASN A O 1
ATOM 618 N N . VAL A 1 78 ? 9.797 -2.151 -19.487 1.00 41.12 78 VAL A N 1
ATOM 619 C CA . VAL A 1 78 ? 10.866 -3.068 -19.936 1.00 41.12 78 VAL A CA 1
ATOM 620 C C . VAL A 1 78 ? 11.402 -2.580 -21.291 1.00 41.12 78 VAL A C 1
ATOM 622 O O . VAL A 1 78 ? 11.419 -3.309 -22.280 1.00 41.12 78 VAL A O 1
ATOM 625 N N . HIS A 1 79 ? 11.808 -1.308 -21.358 1.00 36.34 79 HIS A N 1
ATOM 626 C CA . HIS A 1 79 ? 12.751 -0.810 -22.365 1.00 36.34 79 HIS A CA 1
ATOM 627 C C . HIS A 1 79 ? 13.475 0.449 -21.855 1.00 36.34 79 HIS A C 1
ATOM 629 O O . HIS A 1 79 ? 13.066 1.574 -22.092 1.00 36.34 79 HIS A O 1
ATOM 635 N N . GLY A 1 80 ? 14.569 0.230 -21.125 1.00 41.38 80 GLY A N 1
ATOM 636 C CA . GLY A 1 80 ? 15.827 0.960 -21.317 1.00 41.38 80 GLY A CA 1
ATOM 637 C C . GLY A 1 80 ? 15.956 2.466 -21.057 1.00 41.38 80 GLY A C 1
ATOM 638 O O . GLY A 1 80 ? 17.089 2.919 -21.174 1.00 41.38 80 GLY A O 1
ATOM 639 N N . ASP A 1 81 ? 14.933 3.240 -20.688 1.00 35.94 81 ASP A N 1
ATOM 640 C CA . ASP A 1 81 ? 15.109 4.695 -20.529 1.00 35.94 81 ASP A CA 1
ATOM 641 C C . ASP A 1 81 ? 14.597 5.224 -19.180 1.00 35.94 81 ASP A C 1
ATOM 643 O O . ASP A 1 81 ? 13.408 5.252 -18.884 1.00 35.94 81 ASP A O 1
ATOM 647 N N . LYS A 1 82 ? 15.560 5.603 -18.334 1.00 38.94 82 LYS A N 1
ATOM 648 C CA . LYS A 1 82 ? 15.478 6.586 -17.243 1.00 38.94 82 LYS A CA 1
ATOM 649 C C . LYS A 1 82 ? 14.075 6.854 -16.656 1.00 38.94 82 LYS A C 1
ATOM 651 O O . LYS A 1 82 ? 13.356 7.765 -17.067 1.00 38.94 82 LYS A O 1
ATOM 656 N N . ILE A 1 83 ? 13.773 6.170 -15.552 1.00 43.28 83 ILE A N 1
ATOM 657 C CA . ILE A 1 83 ? 12.647 6.497 -14.667 1.00 43.28 83 ILE A CA 1
ATOM 658 C C . ILE A 1 83 ? 12.833 7.926 -14.125 1.00 43.28 83 ILE A C 1
ATOM 660 O O . ILE A 1 83 ? 13.727 8.187 -13.320 1.00 43.28 83 ILE A O 1
ATOM 664 N N . THR A 1 84 ? 11.980 8.856 -14.554 1.00 37.44 84 THR A N 1
ATOM 665 C CA . THR A 1 84 ? 11.86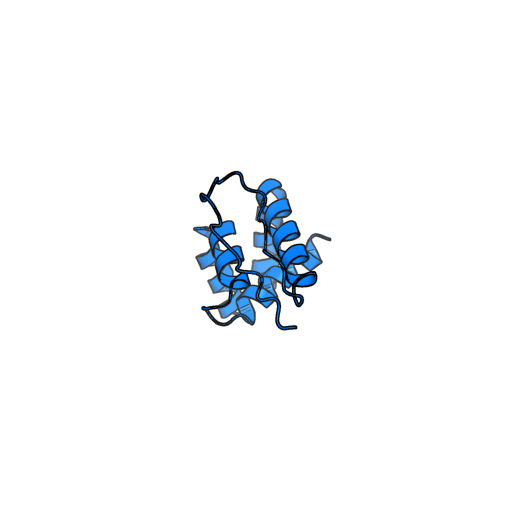5 10.192 -13.955 1.00 37.44 84 THR A CA 1
ATOM 666 C C . THR A 1 84 ? 10.629 10.199 -13.063 1.00 37.44 84 THR A C 1
ATOM 668 O O . THR A 1 84 ? 9.507 10.333 -13.541 1.00 37.44 84 THR A O 1
ATOM 671 N N . VAL A 1 85 ? 10.830 10.018 -11.758 1.00 42.91 85 VAL A N 1
ATOM 672 C CA . VAL A 1 85 ? 9.787 10.235 -10.747 1.00 42.91 85 VAL A CA 1
ATOM 673 C C . VAL A 1 85 ? 9.624 11.740 -10.554 1.00 42.91 85 VAL A C 1
ATOM 675 O O . VAL A 1 85 ? 10.534 12.406 -10.064 1.00 42.91 85 VAL A O 1
ATOM 678 N N . ASN A 1 86 ? 8.476 12.280 -10.974 1.00 40.12 86 ASN A N 1
ATOM 679 C CA . ASN A 1 86 ? 8.060 13.659 -10.705 1.00 40.12 86 ASN A CA 1
ATOM 680 C C . ASN A 1 86 ? 7.736 13.836 -9.211 1.00 40.12 86 ASN A C 1
ATOM 682 O O . ASN A 1 86 ? 6.584 13.968 -8.817 1.00 40.12 86 ASN A O 1
ATOM 686 N N . GLY A 1 87 ? 8.773 13.849 -8.386 1.00 37.47 87 GLY A N 1
ATOM 687 C CA . GLY A 1 87 ? 8.827 14.672 -7.190 1.00 37.47 87 GLY A CA 1
ATOM 688 C C . GLY A 1 87 ? 10.030 15.578 -7.385 1.00 37.47 87 GLY A C 1
ATOM 689 O O . GLY A 1 87 ? 11.109 15.085 -7.712 1.00 37.47 87 GLY A O 1
ATOM 690 N N . GLU A 1 88 ? 9.868 16.892 -7.262 1.00 45.94 88 GLU A N 1
ATOM 691 C CA . GLU A 1 88 ? 11.000 17.816 -7.296 1.00 45.94 88 GLU A CA 1
ATOM 692 C C . GLU A 1 88 ? 12.043 17.409 -6.249 1.00 45.94 88 GLU A C 1
ATOM 694 O O . GLU A 1 88 ? 11.984 17.759 -5.073 1.00 45.94 88 GLU A O 1
ATOM 699 N N . LYS A 1 89 ? 13.054 16.674 -6.698 1.00 36.81 89 LYS A N 1
ATOM 700 C CA . LYS A 1 89 ? 14.346 16.596 -6.051 1.00 36.81 89 LYS A CA 1
ATOM 701 C C . LYS A 1 89 ? 15.371 16.645 -7.159 1.00 36.81 89 LYS A C 1
ATOM 703 O O . LYS A 1 89 ? 15.620 15.669 -7.856 1.00 36.81 89 LYS A O 1
ATOM 708 N N . ASN A 1 90 ? 15.946 17.831 -7.320 1.00 42.94 90 ASN A N 1
ATOM 709 C CA . ASN A 1 90 ? 17.202 18.034 -8.018 1.00 42.94 90 ASN A CA 1
ATOM 710 C C . ASN A 1 90 ? 18.250 17.091 -7.400 1.00 42.94 90 ASN A C 1
ATOM 712 O O . ASN A 1 90 ? 18.900 17.434 -6.414 1.00 42.94 90 ASN A O 1
ATOM 716 N N . ILE A 1 91 ? 18.393 15.886 -7.948 1.00 41.09 91 ILE A N 1
ATOM 717 C CA . ILE A 1 91 ? 19.569 15.048 -7.729 1.00 41.09 91 ILE A CA 1
ATOM 718 C C . ILE A 1 91 ? 20.497 15.390 -8.888 1.00 41.09 91 ILE A C 1
ATOM 720 O O . ILE A 1 91 ? 20.171 15.164 -10.051 1.00 41.09 91 ILE A O 1
ATOM 724 N N . GLY A 1 92 ? 21.564 16.110 -8.550 1.00 36.50 92 GLY A N 1
ATOM 725 C CA . GLY A 1 92 ? 22.405 16.844 -9.483 1.00 36.50 92 GLY A CA 1
ATOM 726 C C . GLY A 1 92 ? 22.919 16.032 -10.670 1.00 36.50 92 GLY A C 1
ATOM 727 O O . GLY A 1 92 ? 23.139 14.833 -10.568 1.00 36.50 92 GLY A O 1
ATOM 728 N N . LYS A 1 93 ? 23.129 16.760 -11.775 1.00 41.44 93 LYS A N 1
ATOM 729 C CA . LYS A 1 93 ? 24.028 16.456 -12.899 1.00 41.44 93 LYS A CA 1
ATOM 730 C C . LYS A 1 93 ? 24.235 14.962 -13.176 1.00 41.44 93 LYS A C 1
ATOM 732 O O . LYS A 1 93 ? 25.130 14.333 -12.622 1.00 41.44 93 LYS A O 1
ATOM 737 N N . ILE A 1 94 ? 23.480 14.442 -14.139 1.00 47.41 94 ILE A N 1
ATOM 738 C CA . ILE A 1 94 ? 23.900 13.247 -14.871 1.00 47.41 94 ILE A CA 1
ATOM 739 C C . ILE A 1 94 ? 25.049 13.696 -15.774 1.00 47.41 94 ILE A C 1
ATOM 741 O O . ILE A 1 94 ? 24.828 14.273 -16.838 1.00 47.41 94 ILE A O 1
ATOM 745 N N . ASP A 1 95 ? 26.270 13.527 -15.284 1.00 46.25 95 ASP A N 1
ATOM 746 C CA . ASP A 1 95 ? 27.480 13.721 -16.067 1.00 46.25 95 ASP A CA 1
ATOM 747 C C . ASP A 1 95 ? 27.674 12.494 -16.975 1.00 46.25 95 ASP A C 1
ATOM 749 O O . ASP A 1 95 ? 27.803 11.370 -16.497 1.00 46.25 95 ASP A O 1
ATOM 753 N N . SER A 1 96 ? 27.650 12.745 -18.286 1.00 38.12 96 SER A N 1
ATOM 754 C CA . SER A 1 96 ? 28.235 11.931 -19.361 1.00 38.12 96 SER A CA 1
ATOM 755 C C . SER A 1 96 ? 27.740 10.483 -19.552 1.00 38.12 96 SER A C 1
ATOM 757 O O . SER A 1 96 ? 28.295 9.536 -19.003 1.00 38.12 96 SER A O 1
ATOM 759 N N . ILE A 1 97 ? 26.808 10.279 -20.496 1.00 44.34 97 ILE A N 1
ATOM 760 C CA . ILE A 1 97 ? 26.761 9.021 -21.264 1.00 44.34 97 ILE A CA 1
ATOM 761 C C . ILE A 1 97 ? 27.665 9.223 -22.483 1.00 44.34 97 ILE A C 1
ATOM 763 O O . ILE A 1 97 ? 27.369 10.021 -23.370 1.00 44.34 97 ILE A O 1
ATOM 767 N N . VAL A 1 98 ? 28.806 8.536 -22.489 1.00 39.59 98 VAL A N 1
ATOM 768 C CA . VAL A 1 98 ? 29.742 8.483 -23.615 1.00 39.59 98 VAL A CA 1
ATOM 769 C C . VAL A 1 98 ? 29.065 7.772 -24.789 1.00 39.59 98 VAL A C 1
ATOM 771 O O . VAL A 1 98 ? 28.795 6.575 -24.725 1.00 39.59 98 VAL A O 1
ATOM 774 N N . THR A 1 99 ? 28.820 8.498 -25.879 1.00 40.94 99 THR A N 1
ATOM 775 C CA . THR A 1 99 ? 28.477 7.909 -27.178 1.00 40.94 99 THR A CA 1
ATOM 776 C C . THR A 1 99 ? 29.724 7.244 -27.758 1.00 40.94 99 THR A C 1
ATOM 778 O O . THR A 1 99 ? 30.630 7.929 -28.232 1.00 40.94 99 THR A O 1
ATOM 781 N N . LEU A 1 100 ? 29.788 5.911 -27.732 1.00 39.19 100 LEU A N 1
ATOM 782 C CA . LEU A 1 100 ? 30.804 5.160 -28.466 1.00 39.19 100 LEU A CA 1
ATOM 783 C C . LEU A 1 100 ? 30.328 4.985 -29.916 1.00 39.19 100 LEU A C 1
ATOM 785 O O . LEU A 1 100 ? 29.580 4.062 -30.228 1.00 39.19 100 LEU A O 1
ATOM 789 N N . HIS A 1 101 ? 30.741 5.890 -30.806 1.00 39.38 101 HIS A N 1
ATOM 790 C CA . HIS A 1 101 ? 30.673 5.628 -32.243 1.00 39.38 101 HIS A CA 1
ATOM 791 C C . HIS A 1 101 ? 31.793 4.647 -32.596 1.00 39.38 101 HIS A C 1
ATOM 793 O O . HIS A 1 101 ? 32.972 4.984 -32.521 1.00 39.38 101 HIS A O 1
ATOM 799 N N . ILE A 1 102 ? 31.412 3.433 -32.976 1.00 46.28 102 ILE A N 1
ATOM 800 C CA . ILE A 1 102 ? 32.265 2.512 -33.727 1.00 46.28 102 ILE A CA 1
ATOM 801 C C . ILE A 1 102 ? 31.843 2.613 -35.190 1.00 46.28 102 ILE A C 1
ATOM 803 O O . ILE A 1 102 ? 30.745 2.191 -35.553 1.00 46.28 102 ILE A O 1
ATOM 807 N N . SER A 1 103 ? 32.695 3.208 -36.019 1.00 44.84 103 SER A N 1
ATOM 808 C CA . SER A 1 103 ? 32.719 3.063 -37.479 1.00 44.84 103 SER A CA 1
ATOM 809 C C . SER A 1 103 ? 34.134 3.323 -37.968 1.00 44.84 103 SER A C 1
ATOM 811 O O . SER A 1 103 ? 34.711 4.344 -37.530 1.00 44.84 103 SER A O 1
#